Protein AF-A0AAW1LE50-F1 (afdb_monomer)

Organism: Saponaria officinalis (NCBI:txid3572)

Structure (mmCIF, N/CA/C/O backbone):
data_AF-A0AAW1LE50-F1
#
_entry.id   AF-A0AAW1LE50-F1
#
loop_
_atom_site.gr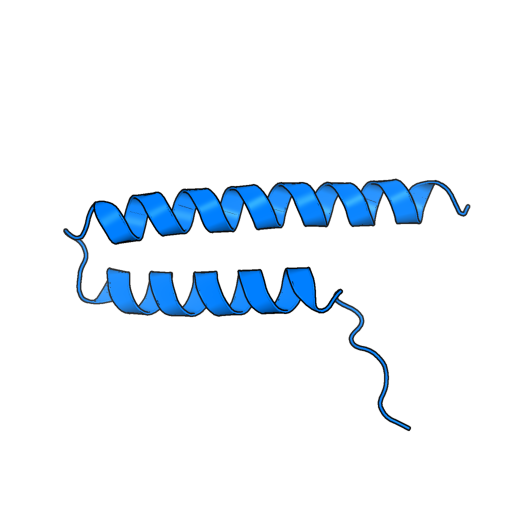oup_PDB
_atom_site.id
_atom_site.type_symbol
_atom_site.label_atom_id
_atom_site.label_alt_id
_atom_site.label_comp_id
_atom_site.label_asym_id
_atom_site.label_entity_id
_atom_site.label_seq_id
_atom_site.pdbx_PDB_ins_code
_atom_site.Cartn_x
_atom_site.Cartn_y
_atom_site.Cartn_z
_atom_site.occupancy
_atom_site.B_iso_or_equiv
_atom_site.auth_seq_id
_atom_site.auth_comp_id
_atom_site.auth_asym_id
_atom_site.auth_atom_id
_atom_site.pdbx_PDB_model_num
ATOM 1 N N . MET A 1 1 ? -28.593 -9.988 4.270 1.00 44.66 1 MET A N 1
ATOM 2 C CA . MET A 1 1 ? -27.836 -9.201 5.266 1.00 44.66 1 MET A CA 1
ATOM 3 C C . MET A 1 1 ? -26.380 -9.197 4.834 1.00 44.66 1 MET A C 1
ATOM 5 O O . MET A 1 1 ? -25.765 -10.253 4.843 1.00 44.66 1 MET A O 1
ATOM 9 N N . GLY A 1 2 ? -25.874 -8.076 4.318 1.00 47.44 2 GLY A N 1
ATOM 10 C CA . GLY A 1 2 ? -24.476 -7.981 3.892 1.00 47.44 2 GLY A CA 1
ATOM 11 C C . GLY A 1 2 ? -23.599 -7.836 5.126 1.00 47.44 2 GLY A C 1
ATOM 12 O O . GLY A 1 2 ? -23.658 -6.795 5.774 1.00 47.44 2 GLY A O 1
ATOM 13 N N . LEU A 1 3 ? -22.862 -8.889 5.490 1.00 52.03 3 LEU A N 1
ATOM 14 C CA . LEU A 1 3 ? -21.892 -8.815 6.578 1.00 52.03 3 LEU A CA 1
ATOM 15 C C . LEU A 1 3 ? -20.894 -7.709 6.230 1.00 52.03 3 LEU A C 1
ATOM 17 O O . LEU A 1 3 ? -20.219 -7.789 5.202 1.00 52.03 3 LEU A O 1
ATOM 21 N N . ALA A 1 4 ? -20.844 -6.664 7.056 1.00 54.50 4 ALA A N 1
ATOM 22 C CA . ALA A 1 4 ? -19.829 -5.632 6.927 1.00 54.50 4 ALA A CA 1
ATOM 23 C C . ALA A 1 4 ? -18.450 -6.314 6.917 1.00 54.50 4 ALA A C 1
ATOM 25 O O . ALA A 1 4 ? -18.229 -7.224 7.725 1.00 54.50 4 ALA A O 1
ATOM 26 N N . PRO A 1 5 ? -17.542 -5.939 6.002 1.00 57.69 5 PRO A N 1
ATOM 27 C CA . PRO A 1 5 ? -16.249 -6.591 5.915 1.00 57.69 5 PRO A CA 1
ATOM 28 C C . PRO A 1 5 ? -15.518 -6.473 7.259 1.00 57.69 5 PRO A C 1
ATOM 30 O O . PRO A 1 5 ? -15.456 -5.406 7.865 1.00 57.69 5 PRO A O 1
ATOM 33 N N 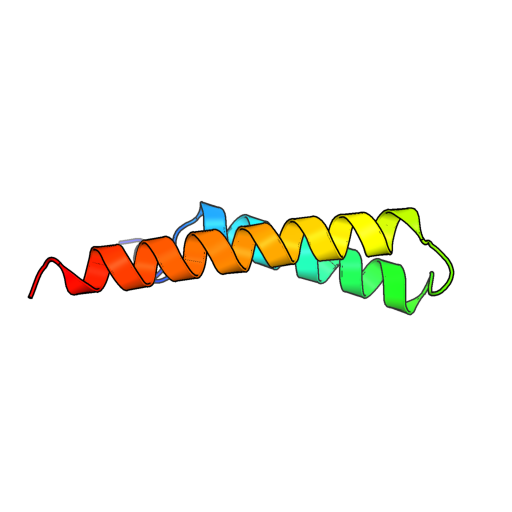. GLU A 1 6 ? -14.942 -7.587 7.721 1.00 72.19 6 GLU A N 1
ATOM 34 C CA . GLU A 1 6 ? -14.107 -7.668 8.934 1.00 72.19 6 GLU A CA 1
ATOM 35 C C . GLU A 1 6 ? -12.935 -6.662 8.901 1.00 72.19 6 GLU A C 1
ATOM 37 O O . GLU A 1 6 ? -12.391 -6.246 9.931 1.00 72.19 6 GLU A O 1
ATOM 42 N N . ILE A 1 7 ? -12.583 -6.243 7.683 1.00 73.81 7 ILE A N 1
ATOM 43 C CA . ILE A 1 7 ? -11.576 -5.251 7.351 1.00 73.81 7 ILE A CA 1
ATOM 44 C C . ILE A 1 7 ? -12.265 -3.913 7.030 1.00 73.81 7 ILE A C 1
ATOM 46 O O . ILE A 1 7 ? -13.129 -3.877 6.155 1.00 73.81 7 ILE A O 1
ATOM 50 N N . PRO A 1 8 ? -11.842 -2.801 7.657 1.00 85.69 8 PRO A N 1
ATOM 51 C CA . PRO A 1 8 ? -12.299 -1.463 7.298 1.00 85.69 8 PRO A CA 1
ATOM 52 C C . PRO A 1 8 ? -12.117 -1.154 5.804 1.00 85.69 8 PRO A C 1
ATOM 54 O O . PRO A 1 8 ? -11.083 -1.470 5.208 1.00 85.69 8 PRO A O 1
ATOM 57 N N . GLU A 1 9 ? -13.119 -0.515 5.203 1.00 87.19 9 GLU A N 1
ATOM 58 C CA . GLU A 1 9 ? -13.188 -0.241 3.762 1.00 87.19 9 GLU A CA 1
ATOM 59 C C . GLU A 1 9 ? -11.974 0.556 3.244 1.00 87.19 9 GLU A C 1
ATOM 61 O O . GLU A 1 9 ? -11.451 0.303 2.158 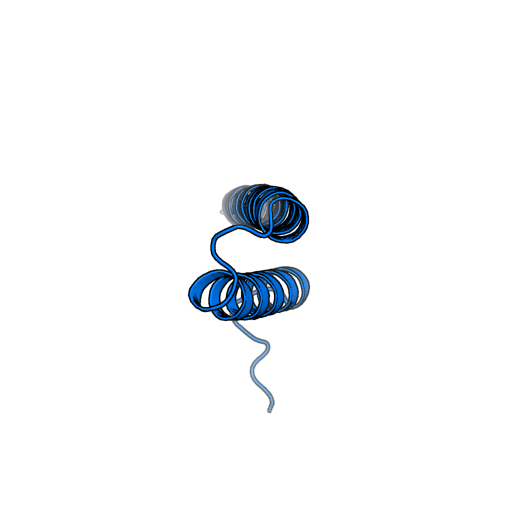1.00 87.19 9 GLU A O 1
ATOM 66 N N . ASP A 1 10 ? -11.466 1.500 4.034 1.00 87.81 10 ASP A N 1
ATOM 67 C CA . ASP A 1 10 ? -10.277 2.295 3.723 1.00 87.81 10 ASP A CA 1
ATOM 68 C C . ASP A 1 10 ? -9.003 1.435 3.653 1.00 87.81 10 ASP A C 1
ATOM 70 O O . ASP A 1 10 ? -8.168 1.616 2.757 1.00 87.81 10 ASP A O 1
ATOM 74 N N . LEU A 1 11 ? -8.867 0.460 4.556 1.00 89.81 11 LEU A N 1
ATOM 75 C CA . LEU A 1 11 ? -7.746 -0.474 4.560 1.00 89.81 11 LEU A CA 1
ATOM 76 C C . LEU A 1 11 ? -7.824 -1.418 3.355 1.00 89.81 11 LEU A C 1
ATOM 78 O O . LEU A 1 11 ? -6.813 -1.642 2.683 1.00 89.81 11 LEU A O 1
ATOM 82 N N . TYR A 1 12 ? -9.026 -1.905 3.035 1.00 90.62 12 TYR A N 1
ATOM 83 C CA . TYR A 1 12 ? -9.277 -2.742 1.862 1.00 90.62 12 TYR A CA 1
ATOM 84 C C . TYR A 1 12 ? -8.871 -2.037 0.557 1.00 90.62 12 TYR A C 1
ATOM 86 O O . TYR A 1 12 ? -8.104 -2.588 -0.242 1.00 90.62 12 TYR A O 1
ATOM 94 N N . HIS A 1 13 ? -9.292 -0.784 0.367 1.00 93.75 13 HIS A N 1
ATOM 95 C CA . HIS A 1 13 ? -8.944 0.001 -0.819 1.00 93.75 13 HIS A CA 1
ATOM 96 C C . HIS A 1 13 ? -7.434 0.205 -0.984 1.00 93.75 13 HIS A C 1
ATOM 98 O O . HIS A 1 13 ? -6.907 0.116 -2.100 1.00 93.75 13 HIS A O 1
ATOM 104 N N . LEU A 1 14 ? -6.710 0.455 0.111 1.00 94.81 14 LEU A N 1
ATOM 105 C CA . LEU A 1 14 ? -5.257 0.615 0.062 1.00 94.81 14 LEU A CA 1
ATOM 106 C C . LEU A 1 14 ? -4.548 -0.698 -0.285 1.00 94.81 14 LEU A C 1
ATOM 108 O O . LEU A 1 14 ? -3.632 -0.686 -1.109 1.00 94.81 14 LEU A O 1
ATOM 112 N N . ILE A 1 15 ? -4.991 -1.824 0.283 1.00 93.50 15 ILE A N 1
ATOM 113 C CA . ILE A 1 15 ? -4.453 -3.152 -0.041 1.00 93.50 15 ILE A CA 1
ATOM 114 C C . ILE A 1 15 ? -4.671 -3.460 -1.524 1.00 93.50 15 ILE A C 1
ATOM 116 O O . ILE A 1 15 ? -3.724 -3.832 -2.223 1.00 93.50 15 ILE A O 1
ATOM 120 N N . LYS A 1 16 ? -5.886 -3.230 -2.038 1.00 95.69 16 LYS A N 1
ATOM 121 C CA . LYS A 1 16 ? -6.206 -3.412 -3.460 1.00 95.69 16 LYS A CA 1
ATOM 122 C C . LYS A 1 16 ? -5.288 -2.571 -4.351 1.00 95.69 16 LYS A C 1
ATOM 124 O O . LYS A 1 16 ? -4.734 -3.082 -5.324 1.00 95.69 16 LYS A O 1
ATOM 129 N N . LYS A 1 17 ? -5.052 -1.305 -3.988 1.00 96.25 17 LYS A N 1
ATOM 130 C CA . LYS A 1 17 ? -4.126 -0.418 -4.709 1.00 96.25 17 LYS A CA 1
ATOM 131 C C . LYS A 1 17 ? -2.684 -0.939 -4.691 1.00 96.25 17 LYS A C 1
ATOM 133 O O . LYS A 1 17 ? -2.036 -0.945 -5.735 1.00 96.25 17 LYS A O 1
ATOM 138 N N . ALA A 1 18 ? -2.192 -1.416 -3.547 1.00 96.88 18 ALA A N 1
ATOM 139 C CA . ALA A 1 18 ? -0.850 -1.992 -3.431 1.00 96.88 18 ALA A CA 1
ATOM 140 C C . ALA A 1 18 ? -0.672 -3.243 -4.312 1.00 96.88 18 ALA A C 1
ATOM 142 O O . ALA A 1 18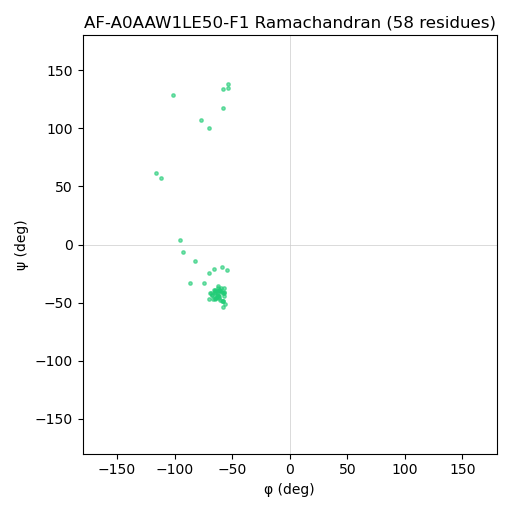 ? 0.366 -3.406 -4.953 1.00 96.88 18 ALA A O 1
ATOM 143 N N . VAL A 1 19 ? -1.694 -4.106 -4.396 1.00 97.00 19 VAL A N 1
ATOM 144 C CA . VAL A 1 19 ? -1.690 -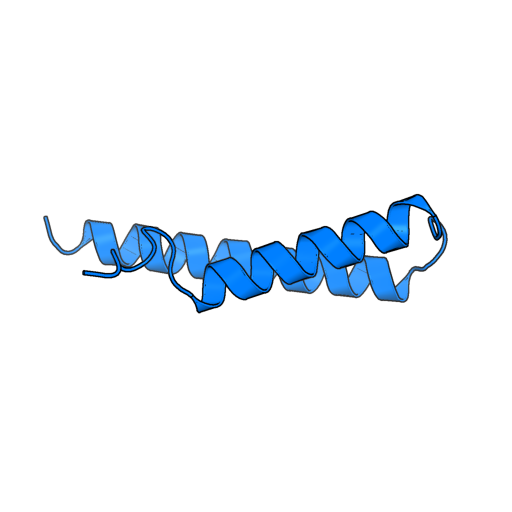5.291 -5.274 1.00 97.00 19 VAL A CA 1
ATOM 145 C C . VAL A 1 19 ? -1.559 -4.895 -6.746 1.00 97.00 19 VAL A C 1
ATOM 147 O O . VAL A 1 19 ? -0.724 -5.460 -7.451 1.00 97.00 19 VAL A O 1
ATOM 150 N N . VAL A 1 20 ? -2.318 -3.893 -7.201 1.00 97.12 20 VAL A N 1
ATOM 151 C CA . VAL A 1 20 ? -2.230 -3.402 -8.587 1.00 97.12 20 VAL A CA 1
ATOM 152 C C . VAL A 1 20 ? -0.837 -2.844 -8.892 1.00 97.12 20 VAL A C 1
ATOM 154 O O . VAL A 1 20 ? -0.264 -3.173 -9.930 1.00 97.12 20 VAL A O 1
ATOM 157 N N . ILE A 1 21 ? -0.260 -2.052 -7.981 1.00 96.12 21 ILE A N 1
ATOM 158 C CA . ILE A 1 21 ? 1.077 -1.470 -8.179 1.00 96.12 21 ILE A CA 1
ATOM 159 C C . ILE A 1 21 ? 2.156 -2.561 -8.221 1.00 96.12 21 ILE A C 1
ATOM 161 O O . ILE A 1 21 ? 3.031 -2.508 -9.082 1.00 96.12 21 ILE A O 1
ATOM 165 N N . ARG A 1 22 ? 2.083 -3.588 -7.360 1.00 96.25 22 ARG A N 1
ATOM 166 C CA . ARG A 1 22 ? 2.997 -4.742 -7.442 1.00 96.25 22 ARG A CA 1
ATOM 167 C C . ARG A 1 22 ? 2.916 -5.425 -8.800 1.00 96.25 22 ARG A C 1
ATOM 169 O O . ARG A 1 22 ? 3.953 -5.609 -9.426 1.00 96.25 22 ARG A O 1
ATOM 176 N N . LYS A 1 23 ? 1.702 -5.708 -9.282 1.00 97.19 23 LYS A N 1
ATOM 177 C CA . LYS A 1 23 ? 1.495 -6.348 -10.588 1.00 97.19 23 LYS A CA 1
ATOM 178 C C . LYS A 1 23 ? 2.066 -5.525 -11.745 1.00 97.19 23 LYS A C 1
ATOM 180 O O . LYS A 1 23 ? 2.635 -6.072 -12.687 1.00 97.19 23 LYS A O 1
ATOM 185 N N . HIS A 1 24 ? 1.950 -4.199 -11.668 1.00 96.50 24 HIS A N 1
ATOM 186 C CA . HIS A 1 24 ? 2.592 -3.293 -12.624 1.00 96.50 24 HIS A CA 1
ATOM 187 C C . HIS A 1 24 ? 4.124 -3.388 -12.569 1.00 96.50 24 HIS A C 1
ATOM 189 O O . HIS A 1 24 ? 4.777 -3.497 -13.608 1.00 96.50 24 HIS A O 1
ATOM 195 N N . LEU A 1 25 ? 4.700 -3.401 -11.365 1.00 97.19 25 LEU A N 1
ATOM 196 C CA . LEU A 1 25 ? 6.148 -3.467 -11.142 1.00 97.19 25 LEU A CA 1
ATOM 197 C C . LEU A 1 25 ? 6.775 -4.819 -11.507 1.00 97.19 25 LEU A C 1
ATOM 199 O O . LEU A 1 25 ? 7.960 -4.846 -11.838 1.00 97.19 25 LEU A O 1
ATOM 203 N N . GLU A 1 26 ? 6.010 -5.916 -11.497 1.00 96.19 26 GLU A N 1
ATOM 204 C CA . GLU A 1 26 ? 6.474 -7.224 -11.988 1.00 96.19 26 GLU A CA 1
ATOM 205 C C . GLU A 1 26 ? 6.930 -7.137 -13.451 1.00 96.19 26 GLU A C 1
ATOM 207 O O . GLU A 1 26 ? 7.975 -7.678 -13.811 1.00 96.19 26 GLU A O 1
ATOM 212 N N . ARG A 1 27 ? 6.188 -6.389 -14.279 1.00 96.75 27 ARG A N 1
ATOM 213 C CA . ARG A 1 27 ? 6.525 -6.144 -15.691 1.00 96.75 27 ARG A CA 1
ATOM 214 C C . ARG A 1 27 ? 7.460 -4.944 -15.865 1.00 96.75 27 ARG A C 1
ATOM 216 O O . ARG A 1 27 ? 8.334 -4.965 -16.724 1.00 96.75 27 ARG A O 1
ATOM 223 N N . ASN A 1 28 ? 7.327 -3.923 -15.017 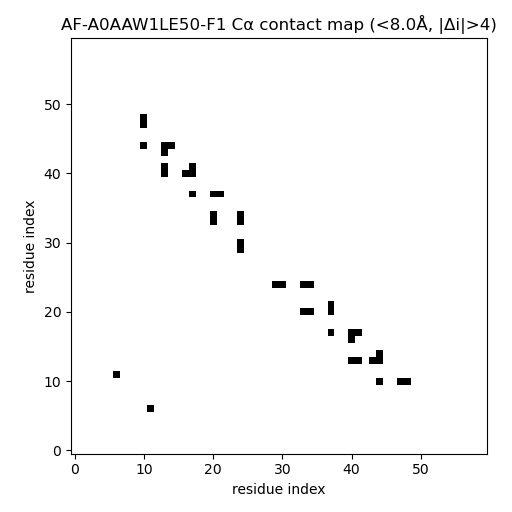1.00 95.00 28 ASN A N 1
ATOM 224 C CA . ASN A 1 28 ? 8.050 -2.651 -15.116 1.00 95.00 28 ASN A CA 1
ATOM 225 C C . ASN A 1 28 ? 9.063 -2.465 -13.977 1.00 95.00 28 ASN A C 1
ATOM 227 O O . ASN A 1 28 ? 9.042 -1.476 -13.245 1.00 95.00 28 ASN A O 1
ATOM 231 N N . ARG A 1 29 ? 10.002 -3.407 -13.825 1.00 93.06 29 ARG A N 1
ATOM 232 C CA . ARG A 1 29 ? 10.928 -3.454 -12.670 1.00 93.06 29 ARG A CA 1
ATOM 233 C C . ARG A 1 29 ? 11.807 -2.205 -12.495 1.00 93.06 29 ARG A C 1
ATOM 235 O O . ARG A 1 29 ? 12.353 -2.001 -11.407 1.00 93.06 29 ARG A O 1
ATOM 242 N N . LYS A 1 30 ? 11.977 -1.385 -13.538 1.00 96.00 30 LYS A N 1
ATOM 243 C CA . LYS A 1 30 ? 12.772 -0.142 -13.521 1.00 96.00 30 LYS A CA 1
ATOM 244 C C . LYS A 1 30 ? 11.956 1.116 -13.194 1.00 96.00 30 LYS A C 1
ATOM 246 O O . LYS A 1 30 ? 12.560 2.166 -12.999 1.00 96.00 30 LYS A O 1
ATOM 251 N N . ASP A 1 31 ? 10.632 1.019 -13.092 1.00 96.62 31 ASP A N 1
ATOM 252 C CA . ASP A 1 31 ? 9.760 2.152 -12.773 1.00 96.62 31 ASP A CA 1
ATOM 253 C C . ASP A 1 31 ? 9.955 2.589 -11.309 1.00 96.62 31 ASP A C 1
ATOM 255 O O . ASP A 1 31 ? 9.475 1.958 -10.362 1.00 96.62 31 ASP A O 1
ATOM 259 N N . LYS A 1 32 ? 10.741 3.655 -11.119 1.00 96.69 32 LYS A N 1
ATOM 260 C CA . LYS A 1 32 ? 11.079 4.198 -9.797 1.00 96.69 32 LYS A CA 1
ATOM 261 C C . LYS A 1 32 ? 9.906 4.950 -9.164 1.00 96.69 32 LYS A C 1
ATOM 263 O O . LYS A 1 32 ? 9.762 4.889 -7.945 1.00 96.69 32 LYS A O 1
ATOM 268 N N . ASP A 1 33 ? 9.067 5.608 -9.965 1.00 96.75 33 ASP A N 1
ATOM 269 C CA . ASP A 1 33 ? 7.907 6.356 -9.465 1.00 96.75 33 ASP A CA 1
ATOM 270 C C . ASP A 1 33 ? 6.874 5.396 -8.868 1.00 96.75 33 ASP A C 1
ATOM 272 O O . ASP A 1 33 ? 6.459 5.549 -7.717 1.00 96.75 33 ASP A O 1
ATOM 276 N N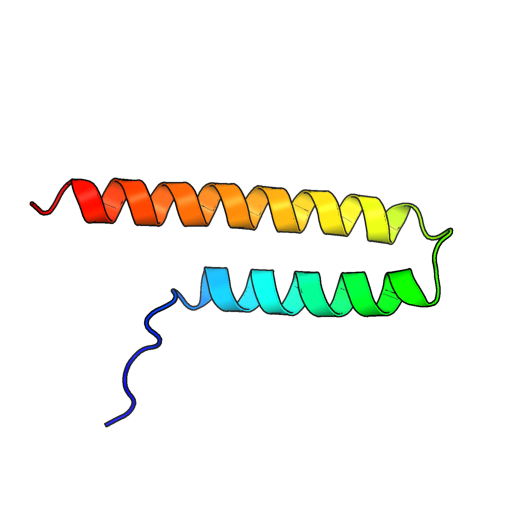 . SER A 1 34 ? 6.559 4.314 -9.584 1.00 95.88 34 SER A N 1
ATOM 277 C CA . SER A 1 34 ? 5.647 3.283 -9.084 1.00 95.88 34 SER A CA 1
ATOM 278 C C . SER A 1 34 ? 6.174 2.590 -7.821 1.00 95.88 34 SER A C 1
ATOM 280 O O . SER A 1 34 ? 5.390 2.298 -6.916 1.00 95.88 34 SER A O 1
ATOM 282 N N . LYS A 1 35 ? 7.495 2.377 -7.696 1.00 96.31 35 LYS A N 1
ATOM 283 C CA . LYS A 1 35 ? 8.107 1.866 -6.451 1.00 96.31 35 LYS A CA 1
ATOM 284 C C . LYS A 1 35 ? 7.935 2.834 -5.288 1.00 96.31 35 LYS A C 1
ATOM 286 O O . LYS A 1 35 ? 7.549 2.413 -4.201 1.00 96.31 35 LYS A O 1
ATOM 291 N N . PHE A 1 36 ? 8.188 4.121 -5.511 1.00 97.00 36 PHE A N 1
ATOM 292 C CA . PHE A 1 36 ? 7.999 5.138 -4.483 1.00 97.00 36 PHE A CA 1
ATOM 293 C C . PHE A 1 36 ? 6.534 5.207 -4.032 1.00 97.00 36 PHE A C 1
ATOM 295 O O . PHE A 1 36 ? 6.240 5.179 -2.836 1.00 97.00 36 PHE A O 1
ATOM 302 N N . ARG A 1 37 ? 5.590 5.181 -4.981 1.00 96.62 37 ARG A N 1
ATOM 303 C CA . ARG A 1 37 ? 4.152 5.134 -4.678 1.00 96.62 37 ARG A CA 1
ATOM 304 C C . ARG A 1 37 ? 3.756 3.885 -3.893 1.00 96.62 37 ARG A C 1
ATOM 306 O O . ARG A 1 37 ? 2.928 4.000 -2.990 1.00 96.62 37 ARG A O 1
ATOM 313 N N . LEU A 1 38 ? 4.334 2.720 -4.199 1.00 97.69 38 LEU A N 1
ATOM 314 C CA . LEU A 1 38 ? 4.094 1.4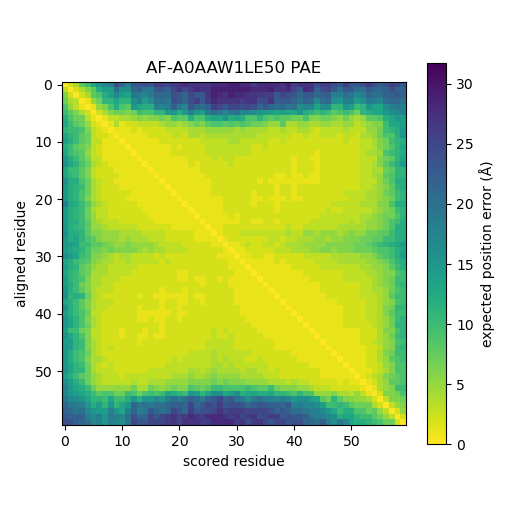91 -3.436 1.00 97.69 38 LEU A CA 1
ATOM 315 C C . LEU A 1 38 ? 4.490 1.668 -1.964 1.00 97.69 38 LEU A C 1
ATOM 317 O O . LEU A 1 38 ? 3.664 1.422 -1.088 1.00 97.69 38 LEU A O 1
ATOM 321 N N . ILE A 1 39 ? 5.691 2.194 -1.702 1.00 97.44 39 ILE A N 1
ATOM 322 C CA . ILE A 1 39 ? 6.202 2.445 -0.342 1.00 97.44 39 ILE A CA 1
ATOM 323 C C . ILE A 1 39 ? 5.266 3.376 0.446 1.00 97.44 39 ILE A C 1
ATOM 325 O O . ILE A 1 39 ? 4.976 3.138 1.624 1.00 97.44 39 ILE A O 1
ATOM 329 N N . LEU A 1 40 ? 4.747 4.428 -0.197 1.00 97.62 40 LEU A N 1
ATOM 330 C CA . LEU A 1 40 ? 3.797 5.349 0.435 1.00 97.62 40 LEU A CA 1
ATOM 331 C C . LEU A 1 40 ? 2.470 4.663 0.784 1.00 97.62 40 LEU A C 1
ATOM 333 O O . LEU A 1 40 ? 1.915 4.895 1.863 1.00 97.62 40 LEU A O 1
ATOM 337 N N . VAL A 1 41 ? 1.952 3.818 -0.111 1.00 97.19 41 VAL A N 1
ATOM 338 C CA . VAL A 1 41 ? 0.717 3.058 0.130 1.00 97.19 41 VAL A CA 1
ATOM 339 C C . VAL A 1 41 ? 0.919 2.063 1.275 1.00 97.19 41 VAL A C 1
ATOM 341 O O . VAL A 1 41 ? 0.118 2.055 2.208 1.00 97.19 41 VAL A O 1
ATOM 344 N N . GLU A 1 42 ? 2.011 1.298 1.275 1.00 96.69 42 GLU A N 1
ATOM 345 C CA . GLU A 1 42 ? 2.347 0.349 2.347 1.00 96.69 42 GLU A CA 1
ATOM 346 C C . GLU A 1 42 ? 2.534 1.046 3.703 1.00 96.69 42 GLU A C 1
ATOM 348 O O . GLU A 1 42 ? 2.046 0.567 4.729 1.00 96.69 42 GLU A O 1
ATOM 353 N N . SER A 1 43 ? 3.149 2.232 3.719 1.00 97.56 43 SER A N 1
ATOM 354 C CA . SER A 1 43 ? 3.283 3.046 4.936 1.00 97.56 43 SER A CA 1
ATOM 355 C C . SER A 1 43 ? 1.925 3.485 5.497 1.00 97.56 43 SER A C 1
ATOM 357 O O . SER A 1 43 ? 1.711 3.465 6.714 1.00 97.56 43 SER A O 1
ATOM 359 N N . ARG A 1 44 ? 0.974 3.854 4.625 1.00 95.94 44 ARG A N 1
ATOM 360 C CA . ARG A 1 44 ? -0.395 4.214 5.034 1.00 95.94 44 ARG A CA 1
ATOM 361 C C . ARG A 1 44 ? -1.162 3.010 5.574 1.00 95.94 44 ARG A C 1
ATOM 363 O O . ARG A 1 44 ? -1.800 3.148 6.616 1.00 95.94 44 ARG A O 1
ATOM 370 N N . ILE A 1 45 ? -1.055 1.852 4.916 1.00 95.12 45 ILE A N 1
ATOM 371 C CA . ILE A 1 45 ? -1.647 0.584 5.375 1.00 95.12 45 ILE A CA 1
ATOM 372 C C . ILE A 1 45 ? -1.151 0.264 6.784 1.00 95.12 45 ILE A C 1
ATOM 374 O O . ILE A 1 45 ? -1.957 0.066 7.688 1.00 95.12 45 ILE A O 1
ATOM 378 N N . HIS A 1 46 ? 0.166 0.299 7.008 1.00 94.50 46 HIS A N 1
ATOM 379 C CA . HIS A 1 46 ? 0.742 0.040 8.327 1.00 94.50 46 HIS A CA 1
ATOM 380 C C . HIS A 1 46 ? 0.236 1.004 9.403 1.00 94.50 46 HIS A C 1
ATOM 382 O O . HIS A 1 46 ? -0.034 0.585 10.530 1.00 94.50 46 HIS A O 1
ATOM 388 N N . ARG A 1 47 ? 0.094 2.295 9.083 1.00 94.38 47 ARG A N 1
ATOM 389 C CA . ARG A 1 47 ? -0.431 3.284 10.032 1.00 94.38 47 ARG A CA 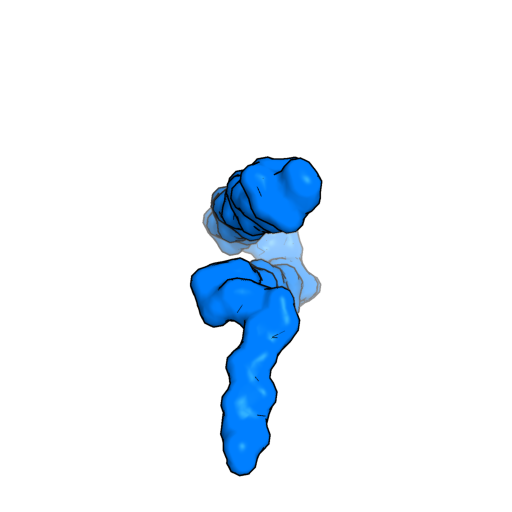1
ATOM 390 C C . ARG A 1 47 ? -1.886 2.997 10.406 1.00 94.38 47 ARG A C 1
ATOM 392 O O . ARG A 1 47 ? -2.206 3.023 11.592 1.00 94.38 47 ARG A O 1
ATOM 399 N N . LEU A 1 48 ? -2.738 2.703 9.426 1.00 91.56 48 LEU A N 1
ATOM 400 C CA . LEU A 1 48 ? -4.153 2.398 9.659 1.00 91.56 48 LEU A CA 1
ATOM 401 C C . LEU A 1 48 ? -4.333 1.074 10.399 1.00 91.56 48 LEU A C 1
ATOM 403 O O . LEU A 1 48 ? -5.057 1.023 11.387 1.00 91.56 48 LEU A O 1
ATOM 407 N N . ALA A 1 49 ? -3.594 0.033 10.018 1.00 90.50 49 ALA A N 1
ATOM 408 C CA . ALA A 1 49 ? -3.597 -1.238 10.734 1.00 90.50 49 ALA A CA 1
ATOM 409 C C . ALA A 1 49 ? -3.213 -1.059 12.215 1.00 90.50 49 ALA A C 1
ATOM 411 O O . ALA A 1 49 ? -3.865 -1.616 13.100 1.00 90.50 49 ALA A O 1
ATOM 412 N N . ARG A 1 50 ? -2.200 -0.226 12.512 1.00 90.44 50 ARG A N 1
ATOM 413 C CA . ARG A 1 50 ? -1.838 0.132 13.895 1.00 90.44 50 ARG A CA 1
ATOM 414 C C . ARG A 1 50 ? -2.949 0.892 14.614 1.00 90.44 50 ARG A C 1
ATOM 416 O O . ARG A 1 50 ? -3.210 0.583 15.774 1.00 90.44 50 ARG A O 1
ATOM 423 N N . TYR A 1 51 ? -3.590 1.854 13.951 1.00 89.06 51 TYR A N 1
ATOM 424 C CA . TYR A 1 51 ? -4.722 2.593 14.512 1.00 89.06 51 TYR A CA 1
ATOM 425 C C . TYR A 1 51 ? -5.859 1.641 14.894 1.00 89.06 51 TYR A C 1
ATOM 427 O O . TYR A 1 51 ? -6.227 1.586 16.062 1.00 89.06 51 TYR A O 1
ATOM 435 N N . TYR A 1 52 ? -6.326 0.801 13.969 1.00 86.38 52 TYR A N 1
ATOM 436 C CA . TYR A 1 52 ? -7.403 -0.152 14.244 1.00 86.38 52 TYR A CA 1
ATOM 437 C C . TYR A 1 52 ? -7.034 -1.174 15.327 1.00 86.38 52 TYR A C 1
ATOM 439 O O . TYR A 1 52 ? -7.867 -1.486 16.176 1.00 86.38 52 TYR A O 1
ATOM 447 N N . LYS A 1 53 ? -5.779 -1.647 15.368 1.00 83.19 53 LYS A N 1
ATOM 448 C CA . LYS A 1 53 ? -5.291 -2.532 16.441 1.00 83.19 53 LYS A CA 1
ATOM 449 C C . LYS A 1 53 ? -5.269 -1.836 17.807 1.00 83.19 53 LYS A C 1
ATOM 451 O O . LYS A 1 53 ? -5.588 -2.470 18.809 1.00 83.19 53 LYS A O 1
ATOM 456 N N . LYS A 1 54 ? -4.883 -0.555 17.863 1.00 83.69 54 LYS A N 1
ATOM 457 C CA . LYS A 1 54 ? -4.868 0.242 19.100 1.00 83.69 54 LYS A CA 1
ATOM 458 C C . LYS A 1 54 ? -6.287 0.550 19.576 1.00 83.69 54 LYS A C 1
ATOM 460 O O . LYS A 1 54 ? -6.580 0.346 20.747 1.00 83.69 54 LYS A O 1
ATOM 465 N N . THR A 1 55 ? -7.167 0.986 18.680 1.00 76.56 55 THR A N 1
ATOM 466 C CA . THR A 1 55 ? -8.556 1.334 19.010 1.00 76.56 55 THR A CA 1
ATOM 467 C C . THR A 1 55 ? -9.352 0.105 19.460 1.00 76.56 55 THR A C 1
ATOM 469 O O . THR A 1 55 ? -10.064 0.191 20.453 1.00 76.56 55 THR A O 1
ATOM 472 N N . LYS A 1 56 ? -9.158 -1.070 18.835 1.00 64.19 56 LYS A N 1
ATOM 473 C CA . LYS A 1 56 ? -9.775 -2.330 19.301 1.00 64.19 56 LYS A CA 1
ATOM 474 C C . LYS A 1 56 ? -9.258 -2.808 20.669 1.00 64.19 56 LYS A C 1
ATOM 476 O O . LYS A 1 56 ? -9.947 -3.575 21.322 1.00 64.19 56 LYS A O 1
ATOM 481 N N . LYS A 1 57 ? -8.075 -2.366 21.118 1.00 55.00 57 LYS A N 1
ATOM 482 C CA . LYS A 1 57 ? -7.518 -2.709 22.443 1.00 55.00 57 LYS A CA 1
ATOM 483 C C . LYS A 1 57 ? -8.045 -1.848 23.597 1.00 55.00 57 LYS A C 1
ATOM 485 O O . LYS A 1 57 ? -7.821 -2.218 24.738 1.00 55.00 57 LYS A O 1
ATOM 490 N N . HIS A 1 58 ? -8.693 -0.716 23.318 1.00 51.00 58 HIS A N 1
ATOM 491 C CA . HIS A 1 58 ? -9.237 0.188 24.343 1.00 51.00 58 HIS A CA 1
ATOM 492 C C . HIS A 1 58 ? -10.725 -0.055 24.655 1.00 51.00 58 HIS A C 1
ATOM 494 O O . HIS A 1 58 ? -11.306 0.682 25.444 1.00 51.00 58 HIS A O 1
ATOM 500 N N . VAL A 1 59 ? -11.332 -1.076 24.045 1.00 47.28 59 VAL A N 1
ATOM 501 C CA . VAL A 1 59 ? -12.685 -1.563 24.358 1.00 47.28 59 VAL A CA 1
ATOM 502 C C . VAL A 1 59 ? -12.552 -2.995 24.878 1.00 47.28 59 VAL A C 1
ATOM 504 O O . VAL A 1 59 ? -12.974 -3.953 24.234 1.00 47.28 59 VAL A O 1
ATOM 507 N N . GLY A 1 60 ? -11.843 -3.133 25.993 1.00 42.34 60 GLY A N 1
ATOM 508 C CA . GLY A 1 60 ? -11.636 -4.375 26.727 1.00 42.34 60 GLY A CA 1
ATOM 509 C C . GLY A 1 60 ? -11.473 -4.056 28.198 1.00 42.34 60 GLY A C 1
ATOM 510 O O . GLY A 1 60 ? -10.794 -3.042 28.478 1.00 42.34 60 GLY A O 1
#

Mean predicted aligned error: 6.4 Å

Secondary structure (DSSP, 8-state):
--PPPSS-HHHHHHHHHHHHHHHHHHH-TT-HHHHHHHHHHHHHHHHHHHHHHHHHHT--

Solvent-accessible surface area (backbone atoms only — not comparable to full-atom values): 3591 Å² total; per-residue (Å²): 133,83,77,75,66,96,57,57,68,71,56,49,54,46,51,56,51,44,53,53,47,51,60,50,38,73,77,40,75,81,50,62,66,60,52,54,52,40,54,54,44,54,52,49,46,55,52,50,54,49,48,54,56,52,59,61,61,74,73,115

InterPro domains:
  IPR000589 Small ribosomal subunit protein uS15 [PF00312] (6-57)
  IPR000589 Small ribosomal subunit protein uS15 [PS00362] (21-51)
  IPR000589 Small ribosomal subunit protein uS15 [SM01387] (4-57)
  IPR000589 Small ribosomal subunit protein uS15 [cd00353] (5-55)
  IPR009068 uS15/NS1, RNA-binding domain superfamily [SSF47060] (2-56)
  IPR023029 Small ribosomal subunit protein uS15, archaea/eukaryota [PTHR11885] (2-57)

Nearest PDB structures (foldseek):
  7aju-assembly1_DN  TM=9.550E-01  e=1.322E-06  Saccharomyces cerevisiae S288C
  7syt-assembly1_O  TM=9.584E-01  e=1.224E-06  Oryctolagus cuniculus
  6hcq-assembly1_O2  TM=9.360E-01  e=1.322E-06  Oryctolagus cuniculus
  8ove-assembly1_AG  TM=9.644E-01  e=5.636E-06  Trypanosoma brucei brucei
  6az1-assembly1_T  TM=9.685E-01  e=1.409E-05  Leishmania donovani

pLDDT: mean 86.0, std 16.55, range [42.34, 97.69]

Foldseek 3Di:
DDPDPPDDPVLVVLVVVLVVLVVVCVVVVPPPVSVVVSVVSVVVSVVVVVVVVVVVVVVD

Sequence (60 aa):
MGLAPEIPEDLYHLIKKAVVIRKHLERNRKDKDSKFRLILVESRIHRLARYYKKTKKHVG

Radius of gyration: 14.64 Å; Cα contacts (8 Å, |Δi|>4): 21; chains: 1; bounding box: 41×16×42 Å